Protein AF-A0A4U3ADF9-F1 (afdb_monomer)

Structure (mmCIF, N/CA/C/O backbone):
data_AF-A0A4U3ADF9-F1
#
_entry.id   AF-A0A4U3ADF9-F1
#
loop_
_atom_site.group_PDB
_atom_site.id
_atom_site.type_symbol
_atom_site.label_atom_id
_atom_site.label_alt_id
_atom_site.label_comp_id
_atom_site.label_asym_id
_atom_site.label_entity_id
_atom_site.label_seq_id
_atom_site.pdbx_PDB_ins_code
_atom_site.Cartn_x
_atom_site.Cartn_y
_atom_site.Cartn_z
_atom_site.occupancy
_atom_site.B_iso_or_equiv
_atom_site.auth_seq_id
_atom_site.auth_comp_id
_atom_site.auth_asym_id
_atom_site.auth_atom_id
_atom_site.pdbx_PDB_model_num
ATOM 1 N N . MET A 1 1 ? -1.057 -12.051 21.578 1.00 79.62 1 MET A N 1
ATOM 2 C CA . MET A 1 1 ? -0.702 -12.217 20.152 1.00 79.62 1 MET A CA 1
ATOM 3 C C . MET A 1 1 ? -1.063 -10.919 19.445 1.00 79.62 1 MET A C 1
ATOM 5 O O . MET A 1 1 ? -2.195 -10.487 19.610 1.00 79.62 1 MET A O 1
ATOM 9 N N . LYS A 1 2 ? -0.113 -10.264 18.766 1.00 90.19 2 LYS A N 1
ATOM 10 C CA . LYS A 1 2 ? -0.311 -8.983 18.064 1.00 90.19 2 LYS A CA 1
ATOM 11 C C . LYS A 1 2 ? 0.183 -9.147 16.628 1.00 90.19 2 LYS A C 1
ATOM 13 O O . LYS A 1 2 ? 1.249 -9.720 16.424 1.00 90.19 2 LYS A O 1
ATOM 18 N N . ILE A 1 3 ? -0.621 -8.717 15.662 1.00 91.56 3 ILE A N 1
ATOM 19 C CA . ILE A 1 3 ? -0.244 -8.706 14.247 1.00 91.56 3 ILE A CA 1
ATOM 20 C C . ILE A 1 3 ? 0.388 -7.343 13.976 1.00 91.56 3 ILE A C 1
ATOM 22 O O . ILE A 1 3 ? -0.259 -6.323 14.195 1.00 91.56 3 ILE A O 1
ATOM 26 N N . GLU A 1 4 ? 1.649 -7.334 13.547 1.00 95.12 4 GLU A N 1
ATOM 27 C CA . GLU A 1 4 ? 2.373 -6.094 13.234 1.00 95.12 4 GLU A CA 1
ATOM 28 C C . GLU A 1 4 ? 2.078 -5.605 11.808 1.00 95.12 4 GLU A C 1
ATOM 30 O O . GLU A 1 4 ? 1.989 -4.405 11.581 1.00 95.12 4 GLU A O 1
ATOM 35 N N . HIS A 1 5 ? 1.905 -6.521 10.847 1.00 91.62 5 HIS A N 1
ATOM 36 C CA . HIS A 1 5 ? 1.687 -6.185 9.439 1.00 91.62 5 HIS A CA 1
ATOM 37 C C . HIS A 1 5 ? 1.006 -7.331 8.671 1.00 91.62 5 HIS A C 1
ATOM 39 O O . HIS A 1 5 ? 1.162 -8.503 9.025 1.00 91.62 5 HIS A O 1
ATOM 45 N N . VAL A 1 6 ? 0.283 -6.987 7.601 1.00 92.88 6 VAL A N 1
ATOM 46 C CA . VAL A 1 6 ? -0.314 -7.917 6.631 1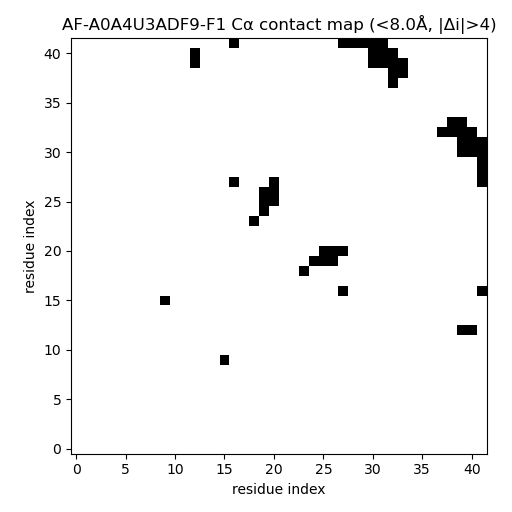.00 92.88 6 VAL A CA 1
ATOM 47 C C . VAL A 1 6 ? -0.042 -7.390 5.223 1.00 92.88 6 VAL A C 1
ATOM 49 O O . VAL A 1 6 ? -0.320 -6.228 4.946 1.00 92.88 6 VAL A O 1
ATOM 52 N N . ALA A 1 7 ? 0.444 -8.259 4.335 1.00 93.69 7 ALA A N 1
ATOM 53 C CA . ALA A 1 7 ? 0.645 -7.946 2.923 1.00 93.69 7 ALA A CA 1
ATOM 54 C C . ALA A 1 7 ? -0.484 -8.544 2.072 1.00 93.69 7 ALA A C 1
ATOM 56 O O . ALA A 1 7 ? -0.912 -9.678 2.304 1.00 93.69 7 ALA A O 1
ATOM 57 N N . ILE A 1 8 ? -0.944 -7.792 1.072 1.00 93.88 8 ILE A N 1
ATOM 58 C CA . ILE A 1 8 ? -2.012 -8.195 0.152 1.00 93.88 8 ILE A CA 1
ATOM 59 C C . ILE A 1 8 ? -1.538 -7.919 -1.276 1.00 93.88 8 ILE A C 1
ATOM 61 O O . ILE A 1 8 ? -1.106 -6.811 -1.581 1.00 93.88 8 ILE A O 1
ATOM 65 N N . TRP A 1 9 ? -1.625 -8.923 -2.153 1.00 95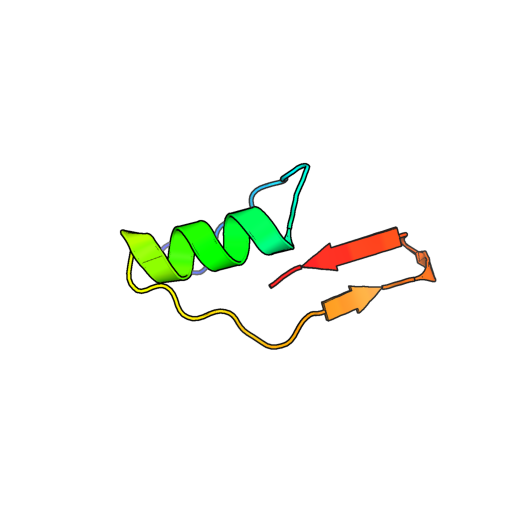.88 9 TRP A N 1
ATOM 66 C CA . TRP A 1 9 ? -1.342 -8.752 -3.579 1.00 95.88 9 TRP A CA 1
ATOM 67 C C . TRP A 1 9 ? -2.535 -8.127 -4.288 1.00 95.88 9 TRP A C 1
ATOM 69 O O . TRP A 1 9 ? -3.675 -8.551 -4.094 1.00 95.88 9 TRP A O 1
ATOM 79 N N . VAL A 1 10 ? -2.260 -7.134 -5.124 1.00 96.12 10 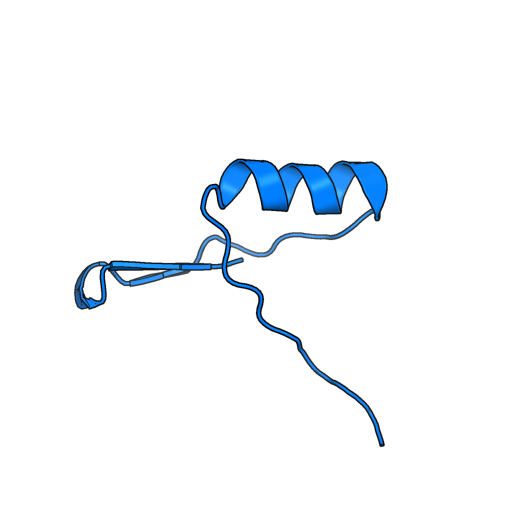VAL A N 1
ATOM 80 C CA . VAL A 1 10 ? -3.275 -6.353 -5.827 1.00 96.12 10 VAL A CA 1
ATOM 81 C C . VAL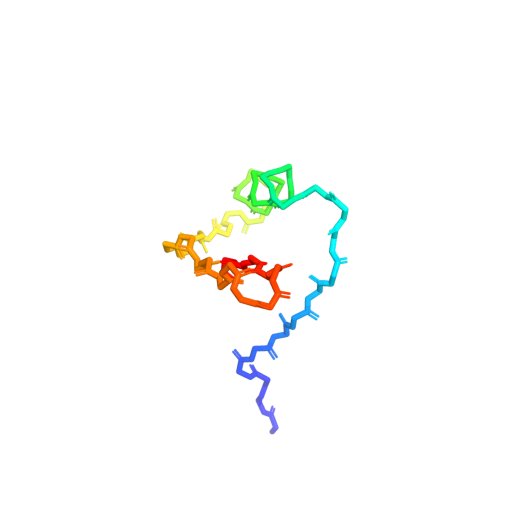 A 1 10 ? -2.838 -6.159 -7.273 1.00 96.12 10 VAL A C 1
ATOM 83 O O . VAL A 1 10 ? -1.646 -6.090 -7.560 1.00 96.12 10 VAL A O 1
ATOM 86 N N . ASN A 1 11 ? -3.804 -6.089 -8.187 1.00 96.69 11 ASN A N 1
ATOM 87 C CA . ASN A 1 11 ? -3.515 -5.844 -9.604 1.00 96.69 11 ASN A CA 1
ATOM 88 C C . ASN A 1 11 ? -3.284 -4.353 -9.904 1.00 96.69 11 ASN A C 1
ATOM 90 O O . ASN A 1 11 ? -2.632 -4.031 -10.890 1.00 96.69 11 ASN A O 1
ATOM 94 N N . ASP A 1 12 ? -3.827 -3.462 -9.069 1.00 96.81 12 ASP A N 1
ATOM 95 C CA . ASP A 1 12 ? -3.698 -2.007 -9.176 1.00 96.81 12 ASP A CA 1
ATOM 96 C C . ASP A 1 12 ? -3.273 -1.435 -7.816 1.00 96.81 12 ASP A C 1
ATOM 98 O O . ASP A 1 12 ? -4.070 -1.354 -6.875 1.00 96.81 12 ASP A O 1
ATOM 102 N N . LEU A 1 13 ? -1.983 -1.107 -7.70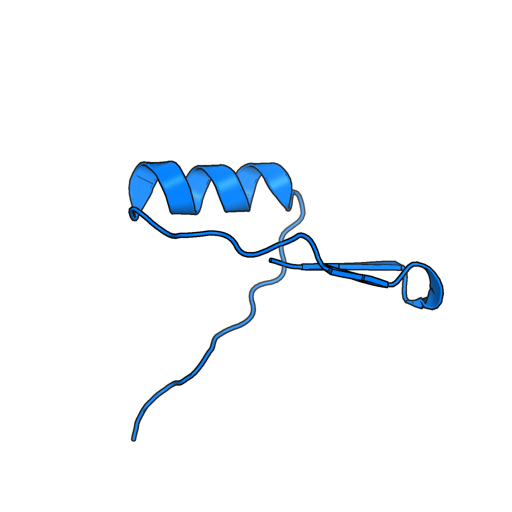1 1.00 96.69 13 LEU A N 1
ATOM 103 C CA . LEU A 1 13 ? -1.371 -0.650 -6.455 1.00 96.69 13 LEU A CA 1
ATOM 104 C C . LEU A 1 13 ? -1.817 0.774 -6.085 1.00 96.69 13 LEU A C 1
ATOM 106 O O . LEU A 1 13 ? -2.102 1.042 -4.917 1.00 96.69 13 LEU A O 1
ATOM 110 N N . GLU A 1 14 ? -1.939 1.663 -7.073 1.00 97.06 14 GLU A N 1
ATOM 111 C CA . GLU A 1 14 ? -2.389 3.045 -6.870 1.00 97.06 14 GLU A CA 1
ATOM 112 C C . GLU A 1 14 ? -3.861 3.084 -6.459 1.00 97.06 14 GLU A C 1
ATOM 114 O O . GLU A 1 14 ? -4.216 3.737 -5.474 1.00 97.06 14 GLU A O 1
ATOM 119 N N . GLY A 1 15 ? -4.706 2.321 -7.159 1.00 97.62 15 GLY A N 1
ATOM 120 C CA . GLY A 1 15 ? -6.127 2.225 -6.841 1.00 97.62 15 GLY A CA 1
ATOM 121 C C . GLY A 1 15 ? -6.368 1.701 -5.426 1.00 97.62 15 GLY A C 1
ATOM 122 O O . GLY A 1 15 ? -7.201 2.244 -4.696 1.00 97.62 15 GLY A O 1
ATOM 123 N N . MET A 1 16 ? -5.602 0.696 -4.986 1.00 97.44 16 MET A N 1
ATOM 124 C CA . MET A 1 16 ? -5.737 0.175 -3.623 1.00 97.44 16 MET A CA 1
ATOM 125 C C . MET A 1 16 ? -5.200 1.125 -2.558 1.00 97.44 16 MET A C 1
ATOM 127 O O . MET A 1 16 ? -5.821 1.243 -1.498 1.00 97.44 16 MET A O 1
ATOM 131 N N . ARG A 1 17 ? -4.109 1.849 -2.831 1.00 96.38 17 ARG A N 1
ATOM 132 C CA . ARG A 1 17 ? -3.636 2.921 -1.948 1.00 96.38 17 ARG A CA 1
ATOM 133 C C . ARG A 1 17 ? -4.746 3.942 -1.707 1.00 96.38 17 ARG A C 1
ATOM 135 O O . ARG A 1 17 ? -5.056 4.259 -0.560 1.00 96.38 17 ARG A O 1
ATOM 142 N N . ASP A 1 18 ? -5.361 4.433 -2.777 1.00 97.62 18 ASP A N 1
ATOM 143 C CA . ASP A 1 18 ? -6.377 5.479 -2.687 1.00 97.62 18 ASP A CA 1
ATOM 144 C C . ASP A 1 18 ? -7.669 4.961 -2.040 1.00 97.62 18 ASP A C 1
ATOM 146 O O . ASP A 1 18 ? -8.256 5.655 -1.211 1.00 97.62 18 ASP A O 1
ATOM 150 N N . PHE A 1 19 ? -8.054 3.709 -2.306 1.00 97.69 19 PHE A N 1
ATOM 151 C CA . PHE A 1 19 ? -9.162 3.040 -1.623 1.00 97.69 19 PHE A CA 1
ATOM 152 C C . PHE A 1 19 ? -8.953 2.979 -0.101 1.00 97.69 19 PHE A C 1
ATOM 154 O O . PHE A 1 19 ? -9.835 3.384 0.662 1.00 97.69 19 PHE A O 1
ATOM 161 N N . TYR A 1 20 ? -7.783 2.529 0.366 1.00 97.00 20 TYR A N 1
ATOM 162 C CA . TYR A 1 20 ? -7.501 2.468 1.803 1.00 97.00 20 TYR A CA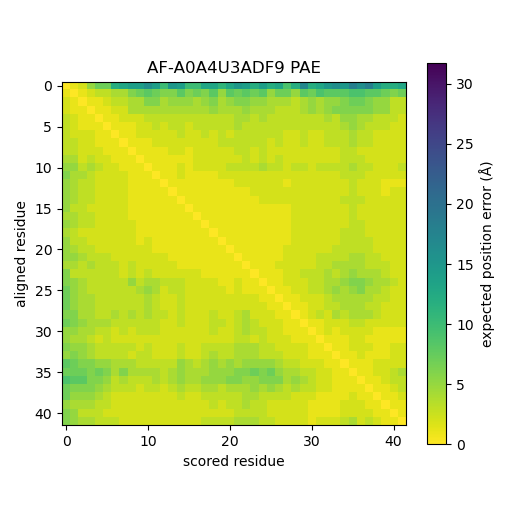 1
ATOM 163 C C . TYR A 1 20 ? -7.421 3.859 2.442 1.00 97.00 20 TYR A C 1
ATOM 165 O O . TYR A 1 20 ? -7.937 4.052 3.545 1.00 97.00 20 TYR A O 1
ATOM 173 N N . LYS A 1 21 ? -6.861 4.849 1.740 1.00 97.00 21 LYS A N 1
ATOM 174 C CA . LYS A 1 21 ? -6.849 6.245 2.201 1.00 97.00 21 LYS A CA 1
ATOM 175 C C . LYS A 1 21 ? -8.261 6.825 2.317 1.00 97.00 21 LYS A C 1
ATOM 177 O O . LYS A 1 21 ? -8.574 7.463 3.317 1.00 97.00 21 LYS A O 1
ATOM 182 N N . GLN A 1 22 ? -9.114 6.595 1.319 1.00 97.88 22 GLN A N 1
ATOM 183 C CA . GLN A 1 22 ? -10.453 7.182 1.247 1.00 97.88 22 GLN A CA 1
ATOM 184 C C . GLN A 1 22 ? -11.442 6.534 2.218 1.00 97.88 22 GLN A C 1
ATOM 186 O O . GLN A 1 22 ? -12.215 7.239 2.861 1.00 97.88 22 GLN A O 1
ATOM 191 N N . TYR A 1 23 ? -11.462 5.203 2.293 1.00 98.06 23 TYR A N 1
ATOM 192 C CA . TYR A 1 23 ? -12.514 4.479 3.012 1.00 98.06 23 TYR A CA 1
ATOM 193 C C . TYR A 1 23 ? -12.111 4.050 4.423 1.00 98.06 23 TYR A C 1
ATOM 195 O O . TYR A 1 23 ? -12.986 3.807 5.251 1.00 98.06 23 TYR A O 1
ATOM 203 N N . PHE A 1 24 ? -10.809 3.961 4.706 1.00 96.19 24 PHE A N 1
ATOM 204 C CA . PHE A 1 24 ? -10.294 3.478 5.991 1.00 96.19 24 PHE A CA 1
ATOM 205 C C . PHE A 1 24 ? -9.410 4.502 6.705 1.00 96.19 24 PHE A C 1
ATOM 207 O O . PHE A 1 24 ? -8.838 4.173 7.742 1.00 96.19 24 PHE A O 1
ATOM 214 N N . ASN A 1 25 ? -9.279 5.719 6.159 1.00 95.31 25 ASN A N 1
ATOM 215 C CA . ASN A 1 25 ? -8.326 6.729 6.625 1.00 95.31 25 ASN A CA 1
ATOM 216 C C . ASN A 1 25 ? -6.902 6.156 6.772 1.00 95.31 25 ASN A C 1
ATOM 218 O O . ASN A 1 25 ? -6.155 6.555 7.663 1.00 95.31 25 ASN A O 1
ATOM 222 N N . GLY A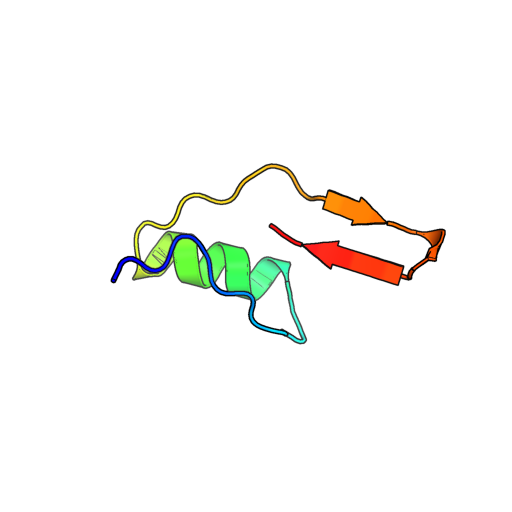 1 26 ? -6.543 5.184 5.926 1.00 92.81 26 GLY A N 1
ATOM 223 C CA . GLY A 1 26 ? -5.212 4.595 5.925 1.00 92.81 26 GLY A CA 1
ATOM 224 C C . GLY A 1 26 ? -4.168 5.618 5.489 1.00 92.81 26 GLY A C 1
ATOM 225 O O . GLY A 1 26 ? -4.438 6.464 4.639 1.00 92.81 26 GLY A O 1
ATOM 226 N N . GLU A 1 27 ? -2.964 5.525 6.040 1.00 95.06 27 GLU A N 1
ATOM 227 C CA . GLU A 1 27 ? -1.812 6.300 5.585 1.00 95.06 27 GLU A CA 1
ATOM 228 C C . GLU A 1 27 ? -0.907 5.390 4.755 1.00 95.06 27 GLU A C 1
ATOM 230 O O . GLU A 1 27 ? -0.574 4.281 5.169 1.00 95.06 27 GLU A O 1
ATOM 235 N N . ALA A 1 28 ? -0.551 5.846 3.556 1.00 94.50 28 ALA A N 1
ATOM 236 C CA . ALA A 1 28 ? 0.376 5.139 2.684 1.00 94.50 28 ALA A CA 1
ATOM 237 C C . ALA A 1 28 ? 1.790 5.674 2.904 1.00 94.50 28 ALA A C 1
ATOM 239 O O . ALA A 1 28 ? 1.972 6.893 2.981 1.00 94.50 28 ALA A O 1
ATOM 240 N N . ASN A 1 29 ? 2.774 4.779 2.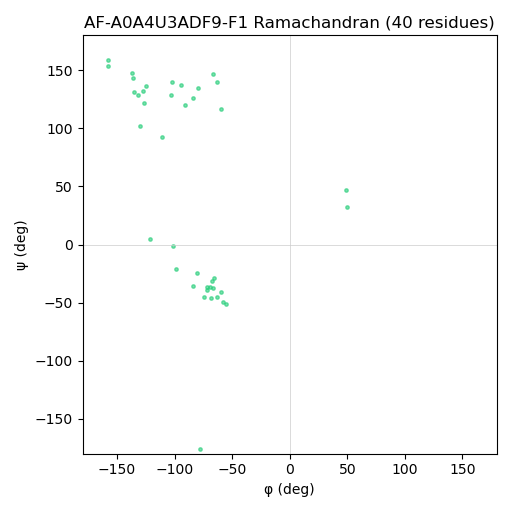968 1.00 93.69 29 ASN A N 1
ATOM 241 C CA . ASN A 1 29 ? 4.176 5.174 3.041 1.00 93.69 29 ASN A CA 1
ATOM 242 C C . ASN A 1 29 ? 4.702 5.596 1.661 1.00 93.69 29 ASN A C 1
ATOM 244 O O . ASN A 1 29 ? 3.968 5.652 0.672 1.00 93.69 29 ASN A O 1
ATOM 248 N N . GLU A 1 30 ? 5.997 5.895 1.589 1.00 95.62 30 GLU A N 1
ATOM 249 C CA . GLU A 1 30 ? 6.679 6.087 0.312 1.00 95.62 30 GLU A CA 1
ATOM 250 C C . GLU A 1 30 ? 6.658 4.794 -0.512 1.00 95.62 30 GLU A C 1
ATOM 252 O O . GLU A 1 30 ? 6.857 3.700 0.019 1.00 95.62 30 GLU A O 1
ATOM 257 N N . LEU A 1 31 ? 6.441 4.931 -1.822 1.00 95.75 31 LEU A N 1
ATOM 258 C CA . LEU A 1 31 ? 6.458 3.802 -2.744 1.00 95.75 31 LEU A CA 1
ATOM 259 C C . LEU A 1 31 ? 7.829 3.121 -2.704 1.00 95.75 31 LEU A C 1
ATOM 261 O O . LEU A 1 31 ? 8.844 3.697 -3.103 1.00 95.75 31 LEU A O 1
ATOM 265 N N . TYR A 1 32 ? 7.850 1.863 -2.282 1.00 96.31 32 TYR A N 1
ATOM 266 C CA . TYR A 1 32 ? 9.009 1.010 -2.464 1.00 96.31 32 TYR A CA 1
ATOM 267 C C . TYR A 1 32 ? 8.956 0.392 -3.858 1.00 96.31 32 TYR A C 1
ATOM 269 O O . TYR A 1 32 ? 7.982 -0.274 -4.192 1.00 96.31 32 TYR A O 1
ATOM 277 N N . HIS A 1 33 ? 10.019 0.554 -4.646 1.00 97.00 33 HIS A N 1
ATOM 278 C CA . HIS A 1 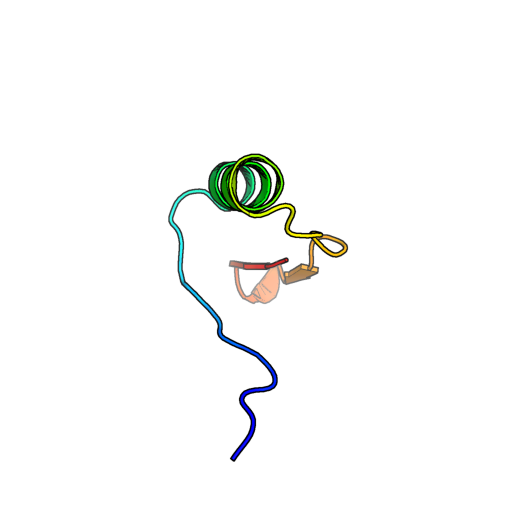33 ? 10.151 -0.075 -5.959 1.00 97.00 33 HIS A CA 1
ATOM 279 C C . HIS A 1 33 ? 11.466 -0.855 -6.054 1.00 97.00 33 HIS A C 1
ATOM 281 O O . HIS A 1 33 ? 12.565 -0.316 -5.901 1.00 97.00 33 HIS A O 1
ATOM 287 N N . ASN A 1 34 ? 11.351 -2.153 -6.333 1.00 96.12 34 ASN A N 1
ATOM 288 C CA . ASN A 1 34 ? 12.461 -3.043 -6.630 1.00 96.12 34 ASN A CA 1
ATOM 289 C C . ASN A 1 34 ? 12.427 -3.475 -8.107 1.00 96.12 34 ASN A C 1
ATOM 291 O O . ASN A 1 34 ? 11.834 -4.511 -8.429 1.00 96.12 34 ASN A O 1
ATOM 295 N N . PRO A 1 35 ? 13.123 -2.760 -9.009 1.00 94.81 35 PRO A N 1
ATOM 296 C CA . PRO A 1 35 ? 13.073 -3.040 -10.445 1.00 94.81 35 PRO A CA 1
ATOM 297 C C . PRO A 1 35 ? 13.681 -4.398 -10.815 1.00 94.81 35 PRO A C 1
ATOM 299 O O . PRO A 1 35 ? 13.249 -5.032 -11.773 1.00 94.81 35 PRO A O 1
ATOM 302 N N . LYS A 1 36 ? 14.654 -4.899 -10.038 1.00 97.25 36 LYS A N 1
ATOM 303 C CA . LYS A 1 36 ? 15.264 -6.220 -10.281 1.00 97.25 36 LYS A CA 1
ATOM 304 C C . LYS A 1 36 ? 14.278 -7.362 -10.046 1.00 97.25 36 LYS A C 1
ATOM 306 O O . LYS A 1 36 ? 14.405 -8.407 -10.673 1.00 97.25 36 LYS A O 1
ATOM 311 N N . LYS A 1 37 ? 13.342 -7.171 -9.114 1.00 95.69 37 LYS A N 1
ATOM 312 C CA . LYS A 1 37 ? 12.303 -8.147 -8.767 1.00 95.69 37 LYS A CA 1
ATOM 313 C C . LYS A 1 37 ? 10.945 -7.822 -9.392 1.00 95.69 37 LYS A C 1
ATOM 315 O O . LYS A 1 37 ? 10.021 -8.592 -9.173 1.00 95.69 37 LYS A O 1
ATOM 320 N N . GLN A 1 38 ? 10.841 -6.710 -10.129 1.00 93.12 38 GLN A N 1
ATOM 321 C CA . GLN A 1 38 ? 9.582 -6.174 -10.655 1.00 93.12 38 GLN A CA 1
ATOM 322 C C . GLN A 1 38 ? 8.503 -6.095 -9.562 1.00 93.12 38 GLN A C 1
ATOM 324 O O . GLN A 1 38 ? 7.388 -6.575 -9.733 1.00 93.12 38 GLN A O 1
ATOM 329 N N . PHE A 1 39 ? 8.883 -5.560 -8.397 1.00 95.12 39 PHE A N 1
ATOM 330 C CA . PHE A 1 39 ? 8.035 -5.525 -7.207 1.00 95.12 39 PHE A CA 1
ATOM 331 C C . PHE A 1 39 ? 7.871 -4.103 -6.686 1.00 95.12 39 PHE A C 1
ATOM 333 O O . PHE A 1 39 ? 8.862 -3.380 -6.555 1.00 95.12 39 PHE A O 1
ATOM 340 N N . GLU A 1 40 ? 6.640 -3.754 -6.327 1.00 96.31 40 GLU A N 1
ATOM 341 C CA . GLU A 1 40 ? 6.260 -2.456 -5.780 1.00 96.31 40 GLU A CA 1
ATOM 342 C C . GLU A 1 40 ? 5.304 -2.631 -4.590 1.00 96.31 40 GLU A C 1
ATOM 344 O O . GLU A 1 40 ? 4.477 -3.546 -4.590 1.00 96.31 40 GLU A O 1
ATOM 349 N N . SER A 1 41 ? 5.431 -1.786 -3.561 1.00 95.88 41 SER A N 1
ATOM 350 C CA . SER A 1 41 ? 4.578 -1.831 -2.362 1.00 95.88 41 SER A CA 1
ATOM 351 C C . SER A 1 41 ? 4.528 -0.503 -1.600 1.00 95.88 41 SER A C 1
ATOM 353 O O . SER A 1 41 ? 5.460 0.297 -1.695 1.00 95.88 41 SER A O 1
ATOM 355 N N . TYR A 1 42 ? 3.476 -0.336 -0.792 1.00 93.38 42 TYR A N 1
ATOM 356 C CA . TYR A 1 42 ? 3.245 0.776 0.142 1.00 93.38 42 TYR A CA 1
ATOM 357 C C . TYR A 1 42 ? 3.269 0.318 1.607 1.00 93.38 42 TYR A C 1
ATOM 359 O O . TYR A 1 42 ? 2.989 -0.880 1.843 1.00 93.38 42 TYR A O 1
#

Radius of gyration: 11.71 Å; Cα contacts (8 Å, |Δi|>4): 27; chains: 1; bounding box: 28×19×31 Å

Mean predicted aligned error: 2.8 Å

Nearest PDB structures (foldseek):
  5j4d-assembly1_CA  TM=3.018E-01  e=3.809E+00  Thermus thermophilus HB27
  7azs-assembly2_L32B  TM=2.991E-01  e=4.397E+00  Thermus thermophilus HB8
  5ndj-assembly2_J5  TM=3.027E-01  e=4.397E+00  Thermus thermophilus HB8
  6cfj-assembly1_15  TM=3.068E-01  e=4.724E+00  Thermus thermophilus HB8
  8uu9-assembly1_4  TM=3.333E-01  e=9.682E+00  Listeria innocua

Foldseek 3Di:
DDDPDDDDDDPDQVVVQVVCCPPVVDDADPWDADVVVRDIHD

pLDDT: mean 95.11, std 3.05, range [79.62, 98.06]

InterPro domains:
  IPR004360 Glyoxalase/fosfomycin resistance/dioxygenase domain [PF00903] (2-38)
  IPR029068 Glyoxalase/Bleomycin resistance protein/Dihydroxybiphenyl dioxygenase [G3DSA:3.10.180.10] (1-42)
  IPR029068 Glyoxalase/Bleomycin resistance protein/Dihydroxybiphenyl dioxygenase [SSF54593] (1-35)
  IPR051332 Fosfomycin Resistance Enzymes [PTHR36113] (1-42)

Sequence (42 aa):
MKIEHVAIWVNDLEGMRDFYKQYFNGEANELYHNPKKQFESY

Solvent-accessible surface area (backbone atoms only — not comparable to full-atom values): 2950 Å² total; per-residue (Å²): 140,82,86,92,79,87,89,80,92,68,97,49,65,67,62,50,50,50,48,37,33,72,77,66,70,44,83,78,60,75,79,44,75,40,79,94,73,74,41,72,51,100

Secondary structure (DSSP, 8-state):
----------S-HHHHHHHHHHHH-PPP-PPEEETTTTEEE-

Organism: NCBI:txid1890302